Protein AF-A0A0Q9KMS2-F1 (afdb_monomer)

Secondary structure (DSSP, 8-state):
---HHHHHHHHHHHGGGPPPHHHHHHHHHHHHHHHHHTTSS-HHHHHHHHHHHHHH--TTSPPPB----TTS-EEEEEEETTEEEEEE--SSS--EEEEE-TT--EEEEETTS---HHHHHHHHHHHHHHHHHH-TTGGGGS--

Nearest PDB structures (foldseek):
  4fma-assembly15_K  TM=5.541E-01  e=1.522E+00  Escherichia coli
  4fma-assembly8_H  TM=5.534E-01  e=2.411E+00  Escherichia coli
  4fmd-assembly3_E  TM=3.861E-01  e=1.017E+00  Escherichia coli
  8gzu-assembly1_A2  TM=4.306E-01  e=5.715E+00  Tetrahymena thermophila SB210
  4r7r-assembly1_A  TM=2.843E-01  e=4.047E+00  Clostridium perfringens ATCC 13124

Structure (mmCIF, N/CA/C/O backbone):
data_AF-A0A0Q9KMS2-F1
#
_entry.id   AF-A0A0Q9KMS2-F1
#
loop_
_atom_site.group_PDB
_atom_site.id
_atom_site.type_symbol
_atom_site.label_atom_id
_atom_site.label_alt_id
_atom_site.label_comp_id
_atom_site.label_asym_id
_atom_site.label_entity_id
_atom_site.label_seq_id
_atom_site.pdbx_PDB_ins_code
_atom_site.Cartn_x
_atom_site.Cartn_y
_atom_site.Cartn_z
_atom_site.occupancy
_atom_site.B_iso_or_equiv
_atom_site.auth_seq_id
_atom_site.auth_comp_id
_atom_site.auth_asym_id
_atom_site.auth_atom_id
_atom_site.pdbx_PDB_model_num
ATOM 1 N N . MET A 1 1 ? 19.284 7.517 11.522 1.00 36.22 1 MET A N 1
ATOM 2 C CA . MET A 1 1 ? 19.482 7.325 10.068 1.00 36.22 1 MET A CA 1
ATOM 3 C C . MET A 1 1 ? 19.635 5.840 9.807 1.00 36.22 1 MET A C 1
ATOM 5 O O . MET A 1 1 ? 20.663 5.279 10.168 1.00 36.22 1 MET A O 1
ATOM 9 N N . VAL A 1 2 ? 18.603 5.198 9.263 1.00 35.97 2 VAL A N 1
ATOM 10 C CA . VAL A 1 2 ? 18.683 3.799 8.817 1.00 35.97 2 VAL A CA 1
ATOM 11 C C . VAL A 1 2 ? 19.509 3.772 7.529 1.00 35.97 2 VAL A C 1
ATOM 13 O O . VAL A 1 2 ? 19.315 4.617 6.657 1.00 35.97 2 VAL A O 1
ATOM 16 N N . SER A 1 3 ? 20.498 2.880 7.438 1.00 31.98 3 SER A N 1
ATOM 17 C CA . SER A 1 3 ? 21.376 2.809 6.265 1.00 31.98 3 SER A CA 1
ATOM 18 C C . SER A 1 3 ? 20.665 2.122 5.098 1.00 31.98 3 SER A C 1
ATOM 20 O O . SER A 1 3 ? 19.856 1.220 5.304 1.00 31.98 3 SER A O 1
ATOM 22 N N . ALA A 1 4 ? 21.027 2.474 3.862 1.00 31.67 4 ALA A N 1
ATOM 23 C CA . ALA A 1 4 ? 20.494 1.827 2.659 1.00 31.67 4 ALA A CA 1
ATOM 24 C C . ALA A 1 4 ? 20.677 0.291 2.661 1.00 31.67 4 ALA A C 1
ATOM 26 O O . ALA A 1 4 ? 19.883 -0.431 2.062 1.00 31.67 4 ALA A O 1
ATOM 27 N N . ALA A 1 5 ? 21.686 -0.225 3.373 1.00 29.56 5 ALA A N 1
ATOM 28 C CA . ALA A 1 5 ? 21.912 -1.659 3.550 1.00 29.56 5 ALA A CA 1
ATOM 29 C C . ALA A 1 5 ? 20.907 -2.308 4.520 1.00 29.56 5 ALA A C 1
ATOM 31 O O . ALA A 1 5 ? 20.487 -3.440 4.289 1.00 29.56 5 ALA A O 1
ATOM 32 N N . ALA A 1 6 ? 20.481 -1.590 5.564 1.00 34.78 6 ALA A N 1
ATOM 33 C CA . ALA A 1 6 ? 19.408 -2.030 6.454 1.00 34.78 6 ALA A CA 1
ATOM 34 C C . ALA A 1 6 ? 18.053 -1.998 5.732 1.00 34.78 6 ALA A C 1
ATOM 36 O O . ALA A 1 6 ? 17.303 -2.966 5.807 1.00 34.78 6 ALA A O 1
ATOM 37 N N . THR A 1 7 ? 17.803 -0.969 4.917 1.00 36.84 7 THR A N 1
ATOM 38 C CA . THR A 1 7 ? 16.625 -0.897 4.040 1.00 36.84 7 THR A CA 1
ATOM 39 C C . THR A 1 7 ? 16.595 -2.051 3.033 1.00 36.84 7 THR A C 1
ATOM 41 O O . THR A 1 7 ? 15.545 -2.650 2.835 1.00 36.84 7 THR A O 1
ATOM 44 N N . LEU A 1 8 ? 17.731 -2.424 2.431 1.00 33.47 8 LEU A N 1
ATOM 45 C CA . LEU A 1 8 ? 17.837 -3.568 1.509 1.00 33.47 8 LEU A CA 1
ATOM 46 C C . LEU A 1 8 ? 17.675 -4.929 2.201 1.00 33.47 8 LEU A C 1
ATOM 48 O O . LEU A 1 8 ? 17.091 -5.839 1.616 1.00 33.47 8 LEU A O 1
ATOM 52 N N . ALA A 1 9 ? 18.183 -5.088 3.425 1.00 34.72 9 ALA A N 1
ATOM 53 C CA . ALA A 1 9 ? 18.009 -6.307 4.216 1.00 34.72 9 ALA A CA 1
ATOM 54 C C . ALA A 1 9 ? 16.555 -6.476 4.687 1.00 34.72 9 ALA A C 1
ATOM 56 O O . ALA A 1 9 ? 16.009 -7.575 4.598 1.00 34.72 9 ALA A O 1
ATOM 57 N N . GLN A 1 10 ? 15.911 -5.381 5.096 1.00 45.62 10 GLN A N 1
ATOM 58 C CA . GLN A 1 10 ? 14.490 -5.341 5.432 1.00 45.62 10 GLN A CA 1
ATOM 59 C C . GLN A 1 10 ? 13.641 -5.645 4.191 1.00 45.62 10 GLN A C 1
ATOM 61 O O . GLN A 1 10 ? 12.843 -6.571 4.233 1.00 45.62 10 GLN A O 1
ATOM 66 N N . HIS A 1 11 ? 13.919 -5.022 3.037 1.00 38.84 11 HIS A N 1
ATOM 67 C CA . HIS A 1 11 ? 13.281 -5.370 1.756 1.00 38.84 11 HIS A CA 1
ATOM 68 C C . HIS A 1 11 ? 13.485 -6.839 1.352 1.00 38.84 11 HIS A C 1
ATOM 70 O O . HIS A 1 11 ? 12.558 -7.470 0.857 1.00 38.84 11 HIS A O 1
ATOM 76 N N . ARG A 1 12 ? 14.666 -7.429 1.578 1.00 36.78 12 ARG A N 1
ATOM 77 C CA . ARG A 1 12 ? 14.916 -8.854 1.283 1.00 36.78 12 ARG A CA 1
ATOM 78 C C . ARG A 1 12 ? 14.141 -9.809 2.189 1.00 36.78 12 ARG A C 1
ATOM 80 O O . ARG A 1 12 ? 13.736 -10.868 1.717 1.00 36.78 12 ARG A O 1
ATOM 87 N N . ASN A 1 13 ? 13.954 -9.456 3.458 1.00 41.34 13 ASN A N 1
ATOM 88 C CA . ASN A 1 13 ? 13.095 -10.215 4.366 1.00 41.34 13 ASN A CA 1
ATOM 89 C C . ASN A 1 13 ? 11.613 -10.030 4.006 1.00 41.34 13 ASN A C 1
ATOM 91 O O . ASN A 1 13 ? 10.879 -11.010 4.008 1.00 41.34 13 ASN A O 1
ATOM 95 N N . LEU A 1 14 ? 11.211 -8.831 3.573 1.00 47.78 14 LEU A N 1
ATOM 96 C CA . LEU A 1 14 ? 9.861 -8.535 3.077 1.00 47.78 14 LEU A CA 1
ATOM 97 C C . LEU A 1 14 ? 9.503 -9.362 1.827 1.00 47.78 14 LEU A C 1
ATOM 99 O O . LEU A 1 14 ? 8.395 -9.877 1.739 1.00 47.78 14 LEU A O 1
ATOM 103 N N . VAL A 1 15 ? 10.457 -9.600 0.914 1.00 43.81 15 VAL A N 1
ATOM 104 C CA . VAL A 1 15 ? 10.268 -10.473 -0.270 1.00 43.81 15 VAL A CA 1
ATOM 105 C C . VAL A 1 15 ? 9.904 -11.920 0.097 1.00 43.81 15 VAL A C 1
ATOM 107 O O . VAL A 1 15 ? 9.269 -12.611 -0.697 1.00 43.81 15 VAL A O 1
ATOM 110 N N . ARG A 1 16 ? 10.266 -12.400 1.296 1.00 42.06 16 ARG A N 1
ATOM 111 C CA . ARG A 1 16 ? 9.927 -13.759 1.753 1.00 42.06 16 ARG A CA 1
ATOM 112 C C . ARG A 1 16 ? 8.493 -13.910 2.264 1.00 42.06 16 ARG A C 1
ATOM 114 O O . ARG A 1 16 ? 8.027 -15.041 2.329 1.00 42.06 16 ARG A O 1
ATOM 121 N N . GLU A 1 17 ? 7.805 -12.819 2.590 1.00 50.28 17 GLU A N 1
ATOM 122 C CA . GLU A 1 17 ? 6.414 -12.821 3.078 1.00 50.28 17 GLU A CA 1
ATOM 123 C C . GLU A 1 17 ? 5.411 -12.391 1.999 1.00 50.28 17 GLU A C 1
ATOM 125 O O . GLU A 1 17 ? 4.281 -12.002 2.297 1.00 50.28 17 GLU A O 1
ATOM 130 N N . SER A 1 18 ? 5.821 -12.431 0.729 1.00 51.19 18 SER A N 1
ATOM 131 C CA . SER A 1 18 ? 4.956 -12.033 -0.372 1.00 51.19 18 SER A CA 1
ATOM 132 C C . SER A 1 18 ? 3.710 -12.919 -0.440 1.00 51.19 18 SER A C 1
ATOM 134 O O . SER A 1 18 ? 3.798 -14.142 -0.522 1.00 51.19 18 SER A O 1
ATOM 136 N N . ARG A 1 19 ? 2.547 -12.272 -0.383 1.00 59.94 19 ARG A N 1
ATOM 137 C CA . ARG A 1 19 ? 1.218 -12.872 -0.499 1.00 59.94 19 ARG A CA 1
ATOM 138 C C . ARG A 1 19 ? 0.702 -12.646 -1.916 1.00 59.94 19 ARG A C 1
ATOM 140 O O . ARG A 1 19 ? 1.012 -11.623 -2.532 1.00 59.94 19 ARG A O 1
ATOM 147 N N . THR A 1 20 ? -0.126 -13.553 -2.425 1.00 67.69 20 THR A N 1
ATOM 148 C CA . THR A 1 20 ? -0.926 -13.260 -3.624 1.00 67.69 20 THR A CA 1
ATOM 149 C C . THR A 1 20 ? -1.820 -12.032 -3.384 1.00 67.69 20 THR A C 1
ATOM 151 O O . THR A 1 20 ? -2.038 -11.621 -2.241 1.00 67.69 20 THR A O 1
ATOM 154 N N . HIS A 1 21 ? -2.364 -11.438 -4.455 1.00 67.94 21 HIS A N 1
ATOM 155 C CA . HIS A 1 21 ? -3.272 -10.288 -4.340 1.00 67.94 21 HIS A CA 1
ATOM 156 C C . HIS A 1 21 ? -4.408 -10.563 -3.340 1.00 67.94 21 HIS A C 1
ATOM 158 O O . HIS A 1 21 ? -4.651 -9.765 -2.433 1.00 67.94 21 HIS A O 1
ATOM 164 N N . ASP A 1 22 ? -5.066 -11.711 -3.480 1.00 71.62 22 ASP A N 1
ATOM 165 C CA . ASP A 1 22 ? -6.211 -12.075 -2.649 1.00 71.62 22 ASP A CA 1
ATOM 166 C C . ASP A 1 22 ? -5.792 -12.295 -1.189 1.00 71.62 22 ASP A C 1
ATOM 168 O O . ASP A 1 22 ? -6.384 -11.718 -0.280 1.00 71.62 22 ASP A O 1
ATOM 172 N N . GLU A 1 23 ? -4.711 -13.038 -0.943 1.00 73.56 23 GLU A N 1
ATOM 173 C CA . GLU A 1 23 ? -4.206 -13.303 0.414 1.00 73.56 23 GLU A CA 1
ATOM 174 C C . GLU A 1 23 ? -3.771 -12.040 1.154 1.00 73.56 23 GLU A C 1
ATOM 176 O O . GLU A 1 23 ? -3.873 -11.946 2.380 1.00 73.56 23 GLU A O 1
ATOM 181 N N . ALA A 1 24 ? -3.250 -11.070 0.418 1.00 70.88 24 ALA A N 1
ATOM 182 C CA . ALA A 1 24 ? -2.847 -9.797 0.965 1.00 70.88 24 ALA A CA 1
ATOM 183 C C . ALA A 1 24 ? -4.065 -8.926 1.296 1.00 70.88 24 ALA A C 1
ATOM 185 O O . ALA A 1 24 ? -4.116 -8.333 2.374 1.00 70.88 24 ALA A O 1
ATOM 186 N N . PHE A 1 25 ? -5.071 -8.891 0.417 1.00 74.88 25 PHE A N 1
ATOM 187 C CA . PHE A 1 25 ? -6.327 -8.203 0.708 1.00 74.88 25 PHE A CA 1
ATOM 188 C C . PHE A 1 25 ? -6.997 -8.779 1.960 1.00 74.88 25 PHE A C 1
ATOM 190 O O . PHE A 1 25 ? -7.348 -8.029 2.872 1.00 74.88 25 PHE A O 1
ATOM 197 N N . GLU A 1 26 ? -7.109 -10.107 2.041 1.00 77.88 26 GLU A N 1
ATOM 198 C CA . GLU A 1 26 ? -7.663 -10.801 3.207 1.00 77.88 26 GLU A CA 1
ATOM 199 C C . GLU A 1 26 ? -6.857 -10.510 4.481 1.00 77.88 26 GLU A C 1
ATOM 201 O O . GLU A 1 26 ? -7.426 -10.259 5.545 1.00 77.88 26 GLU A O 1
ATOM 206 N N . PHE A 1 27 ? -5.526 -10.447 4.383 1.00 76.69 27 PHE A N 1
ATOM 207 C CA . PHE A 1 27 ? -4.686 -10.050 5.511 1.00 76.69 27 PHE A CA 1
ATOM 208 C C . PHE A 1 27 ? -4.939 -8.612 5.966 1.00 76.69 27 PHE A C 1
ATOM 210 O O . PHE A 1 27 ? -5.091 -8.369 7.162 1.00 76.69 27 PHE A O 1
ATOM 217 N N . ALA A 1 28 ? -5.015 -7.659 5.034 1.00 75.94 28 ALA A N 1
ATOM 218 C CA . ALA A 1 28 ? -5.305 -6.263 5.347 1.00 75.94 28 ALA A CA 1
ATOM 219 C C . ALA A 1 28 ? -6.668 -6.116 6.043 1.00 75.94 28 ALA A C 1
ATOM 221 O O . ALA A 1 28 ? -6.793 -5.373 7.017 1.00 75.94 28 ALA A O 1
ATOM 222 N N . VAL A 1 29 ? -7.680 -6.866 5.592 1.00 80.44 29 VAL A N 1
ATOM 223 C CA . VAL A 1 29 ? -9.001 -6.933 6.239 1.00 80.44 29 VAL A CA 1
ATOM 224 C C . VAL A 1 29 ? -8.897 -7.487 7.662 1.00 80.44 29 VAL A C 1
ATOM 226 O O . VAL A 1 29 ? -9.471 -6.906 8.590 1.00 80.44 29 VAL A O 1
ATOM 229 N N . ALA A 1 30 ? -8.154 -8.580 7.858 1.00 80.88 30 ALA A N 1
ATOM 230 C CA . ALA A 1 30 ? -7.950 -9.179 9.174 1.00 80.88 30 ALA A CA 1
ATOM 231 C C . ALA A 1 30 ? -7.236 -8.214 10.135 1.00 80.88 30 ALA A C 1
ATOM 233 O O . ALA A 1 30 ? -7.703 -8.011 11.258 1.00 80.88 30 ALA A O 1
ATOM 234 N N . LYS A 1 31 ? -6.166 -7.550 9.676 1.00 78.50 31 LYS A N 1
ATOM 235 C CA . LYS A 1 31 ? -5.407 -6.586 10.484 1.00 78.50 31 LYS A CA 1
ATOM 236 C C . LYS A 1 31 ? -6.249 -5.372 10.866 1.00 78.50 31 LYS A C 1
ATOM 238 O O . LYS A 1 31 ? -6.247 -4.946 12.015 1.00 78.50 31 LYS A O 1
ATOM 243 N N . LEU A 1 32 ? -7.047 -4.856 9.935 1.00 79.19 32 LEU A N 1
ATOM 244 C CA . LEU A 1 32 ? -7.980 -3.769 10.226 1.00 79.19 32 LEU A CA 1
ATOM 245 C C . LEU A 1 32 ? -9.039 -4.147 11.251 1.00 79.19 32 LEU A C 1
ATOM 247 O O . LEU A 1 32 ? -9.396 -3.332 12.100 1.00 79.19 32 LEU A O 1
ATOM 251 N N . SER A 1 33 ? -9.534 -5.379 11.181 1.00 83.88 33 SER A N 1
ATOM 252 C CA . SER A 1 33 ? -10.497 -5.895 12.154 1.00 83.88 33 SER A CA 1
ATOM 253 C C . SER A 1 33 ? -9.885 -5.975 13.555 1.00 83.88 33 SER A C 1
ATOM 255 O O . SER A 1 33 ? -10.553 -5.642 14.533 1.00 83.88 33 SER A O 1
ATOM 257 N N . GLU A 1 34 ? -8.609 -6.358 13.657 1.00 83.62 34 GLU A N 1
ATOM 258 C CA . GLU A 1 34 ? -7.849 -6.336 14.911 1.00 83.62 34 GLU A CA 1
ATOM 259 C C . GLU A 1 34 ? -7.708 -4.908 15.460 1.00 83.62 34 GLU A C 1
ATOM 261 O O . GLU A 1 34 ? -8.098 -4.664 16.601 1.00 83.62 34 GLU A O 1
ATOM 266 N N . LEU A 1 35 ? -7.255 -3.955 14.636 1.00 79.31 35 LEU A N 1
ATOM 267 C CA . LEU A 1 35 ? -7.090 -2.551 15.037 1.00 79.31 35 LEU A CA 1
ATOM 268 C C . LEU A 1 35 ? -8.406 -1.916 15.506 1.00 79.31 35 LEU A C 1
ATOM 270 O O . LEU A 1 35 ? -8.418 -1.152 16.470 1.00 79.31 35 LEU A O 1
ATOM 274 N N . LEU A 1 36 ? -9.524 -2.240 14.849 1.00 82.38 36 LEU A N 1
ATOM 275 C CA . LEU A 1 36 ? -10.852 -1.769 15.250 1.00 82.38 36 LEU A CA 1
ATOM 276 C C . LEU A 1 36 ? -11.296 -2.360 16.589 1.00 82.38 36 LEU A C 1
ATOM 278 O O . LEU A 1 36 ? -11.866 -1.647 17.410 1.00 82.38 36 LEU A O 1
ATOM 282 N N . ARG A 1 37 ? -11.040 -3.653 16.813 1.00 86.44 37 ARG A N 1
ATOM 283 C CA . ARG A 1 37 ? -11.365 -4.340 18.071 1.00 86.44 37 ARG A CA 1
ATOM 284 C C . ARG A 1 37 ? -10.554 -3.794 19.247 1.00 86.44 37 ARG A C 1
ATOM 286 O O . ARG A 1 37 ? -11.057 -3.769 20.362 1.00 86.44 37 ARG A O 1
ATOM 293 N N . GLU A 1 38 ? -9.316 -3.382 18.994 1.00 86.38 38 GLU A N 1
ATOM 294 C CA . GLU A 1 38 ? -8.416 -2.787 19.989 1.00 86.38 38 GLU A CA 1
ATOM 295 C C . GLU A 1 38 ? -8.616 -1.276 20.159 1.00 86.38 38 GLU A C 1
ATOM 297 O O . GLU A 1 38 ? -7.892 -0.653 20.927 1.00 86.38 38 GLU A O 1
ATOM 302 N N . GLU A 1 39 ? -9.573 -0.678 19.438 1.00 83.12 39 GLU A N 1
ATOM 303 C CA . GLU A 1 39 ? -9.832 0.770 19.426 1.00 83.12 39 GLU A CA 1
ATOM 304 C C . GLU A 1 39 ? -8.610 1.617 19.007 1.00 83.12 39 GLU A C 1
ATOM 306 O O . GLU A 1 39 ? -8.565 2.825 19.229 1.00 83.12 39 GLU A O 1
ATOM 311 N N . ARG A 1 40 ? -7.641 0.996 18.318 1.00 77.88 40 ARG A N 1
ATOM 312 C CA . ARG A 1 40 ? -6.410 1.613 17.784 1.00 77.88 40 ARG A CA 1
ATOM 313 C C . ARG A 1 40 ? -6.611 2.269 16.420 1.00 77.88 40 ARG A C 1
ATOM 315 O O . ARG A 1 40 ? -5.678 2.743 15.792 1.00 77.88 40 ARG A O 1
ATOM 322 N N . THR A 1 41 ? -7.827 2.255 15.890 1.00 76.25 41 THR A N 1
ATOM 323 C CA . THR A 1 41 ? -8.173 3.030 14.701 1.00 76.25 41 THR A CA 1
ATOM 324 C C . THR A 1 41 ? -9.649 3.383 14.714 1.00 76.25 41 THR A C 1
ATOM 326 O O . THR A 1 41 ? -10.467 2.704 15.336 1.00 76.25 41 THR A O 1
ATOM 329 N N . ASN A 1 42 ? -10.023 4.443 13.997 1.00 76.75 42 ASN A N 1
ATOM 330 C CA . ASN A 1 42 ? -11.425 4.819 13.890 1.00 76.75 42 ASN A CA 1
ATOM 331 C C . ASN A 1 42 ? -12.119 4.083 12.716 1.00 76.75 42 ASN A C 1
ATOM 333 O O . ASN A 1 42 ? -11.532 3.940 11.637 1.00 76.75 42 ASN A O 1
ATOM 337 N N . PRO A 1 43 ? -13.406 3.696 12.852 1.00 80.75 43 PRO A N 1
ATOM 338 C CA . PRO A 1 43 ? -14.144 2.985 11.801 1.00 80.75 43 PRO A CA 1
ATOM 339 C C . PRO A 1 43 ? -14.185 3.697 10.443 1.00 80.75 43 PRO A C 1
ATOM 341 O O . PRO A 1 43 ? -14.223 3.047 9.398 1.00 80.75 43 PRO A O 1
ATOM 344 N N . ARG A 1 44 ? -14.169 5.038 10.422 1.00 78.56 44 ARG A N 1
ATOM 345 C CA . ARG A 1 44 ? -14.199 5.803 9.165 1.00 78.56 44 ARG A CA 1
ATOM 346 C C . ARG A 1 44 ? -12.880 5.684 8.403 1.00 78.56 44 ARG A C 1
ATOM 348 O O . ARG A 1 44 ? -12.917 5.569 7.179 1.00 78.56 44 ARG A O 1
ATOM 355 N N . ALA A 1 45 ? -11.746 5.704 9.099 1.00 76.25 45 ALA A N 1
ATOM 356 C CA . ALA A 1 45 ? -10.427 5.504 8.509 1.00 76.25 45 ALA A CA 1
ATOM 357 C C . ALA A 1 45 ? -10.307 4.090 7.930 1.00 76.25 45 ALA A C 1
ATOM 359 O O . ALA A 1 45 ? -9.973 3.955 6.755 1.00 76.25 45 ALA A O 1
ATOM 360 N N . ALA A 1 46 ? -10.711 3.065 8.688 1.00 78.19 46 ALA A N 1
ATOM 361 C CA . ALA A 1 46 ? -10.693 1.677 8.224 1.00 78.19 46 ALA A CA 1
ATOM 362 C C . ALA A 1 46 ? -11.544 1.456 6.955 1.00 78.19 46 ALA A C 1
ATOM 364 O O . ALA A 1 46 ? -11.077 0.863 5.982 1.00 78.19 46 ALA A O 1
ATOM 365 N N . VAL A 1 47 ? -12.772 1.994 6.906 1.00 78.25 47 VAL A N 1
ATOM 366 C CA . VAL A 1 47 ? -13.638 1.889 5.712 1.00 78.25 47 VAL A CA 1
ATOM 367 C C . VAL A 1 47 ? -13.027 2.594 4.500 1.00 78.25 47 VAL A C 1
ATOM 369 O O . VAL A 1 47 ? -13.064 2.063 3.387 1.00 78.25 47 VAL A O 1
ATOM 372 N N . ARG A 1 48 ? -12.468 3.796 4.687 1.00 76.19 48 ARG A N 1
ATOM 373 C CA . ARG A 1 48 ? -11.815 4.526 3.590 1.00 76.19 48 ARG A CA 1
ATOM 374 C C . ARG A 1 48 ? -10.586 3.781 3.087 1.00 76.19 48 ARG A C 1
ATOM 376 O O . ARG A 1 48 ? -10.406 3.692 1.878 1.00 76.19 48 ARG A O 1
ATOM 383 N N . PHE A 1 49 ? -9.795 3.218 3.992 1.00 77.69 49 PHE A N 1
ATOM 384 C CA . PHE A 1 49 ? -8.636 2.407 3.652 1.00 77.69 49 PHE A CA 1
ATOM 385 C C . PHE A 1 49 ? -9.009 1.213 2.785 1.00 77.69 49 PHE A C 1
ATOM 387 O O . PHE A 1 49 ? -8.471 1.073 1.691 1.00 77.69 49 PHE A O 1
ATOM 394 N N . LEU A 1 50 ? -9.990 0.410 3.203 1.00 78.81 50 LEU A N 1
ATOM 395 C CA . LEU A 1 50 ? -10.430 -0.743 2.414 1.00 78.81 50 LEU A CA 1
ATOM 396 C C . LEU A 1 50 ? -10.924 -0.339 1.026 1.00 78.81 50 LEU A C 1
ATOM 398 O O . LEU A 1 50 ? -10.690 -1.051 0.051 1.00 78.81 50 LEU A O 1
ATOM 402 N N . ARG A 1 51 ? -11.595 0.813 0.915 1.00 78.69 51 ARG A N 1
ATOM 403 C CA . ARG A 1 51 ? -12.047 1.334 -0.378 1.00 78.69 51 ARG A CA 1
ATOM 404 C C . ARG A 1 51 ? -10.873 1.681 -1.289 1.00 78.69 51 ARG A C 1
ATOM 406 O O . ARG A 1 51 ? -10.913 1.326 -2.462 1.00 78.69 51 ARG A O 1
ATOM 413 N N . VAL A 1 52 ? -9.858 2.350 -0.754 1.00 77.62 52 VAL A N 1
ATOM 414 C CA . VAL A 1 52 ? -8.657 2.735 -1.504 1.00 77.62 52 VAL A CA 1
ATOM 415 C C . VAL A 1 52 ? -7.890 1.492 -1.921 1.00 77.62 52 VAL A C 1
ATOM 417 O O . VAL A 1 52 ? -7.623 1.342 -3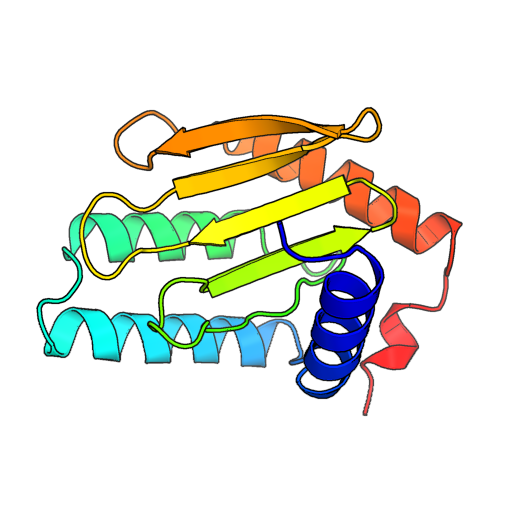.108 1.00 77.62 52 VAL A O 1
ATOM 420 N N . LEU A 1 53 ? -7.648 0.566 -0.987 1.00 78.06 53 LEU A N 1
ATOM 421 C CA . LEU A 1 53 ? -6.982 -0.703 -1.262 1.00 78.06 53 LEU A CA 1
ATOM 422 C C . LEU A 1 53 ? -7.683 -1.449 -2.404 1.00 78.06 53 LEU A C 1
ATOM 424 O O . LEU A 1 53 ? -7.038 -1.768 -3.393 1.00 78.06 53 LEU A O 1
ATOM 428 N N . ARG A 1 54 ? -9.014 -1.607 -2.352 1.00 79.12 54 ARG A N 1
ATOM 429 C CA . ARG A 1 54 ? -9.791 -2.230 -3.442 1.00 79.12 54 ARG A CA 1
ATOM 430 C C . ARG A 1 54 ? -9.701 -1.494 -4.778 1.00 79.12 54 ARG A C 1
ATOM 432 O O . ARG A 1 54 ? -9.803 -2.125 -5.820 1.00 79.12 54 ARG A O 1
ATOM 439 N N . GLN A 1 55 ? -9.6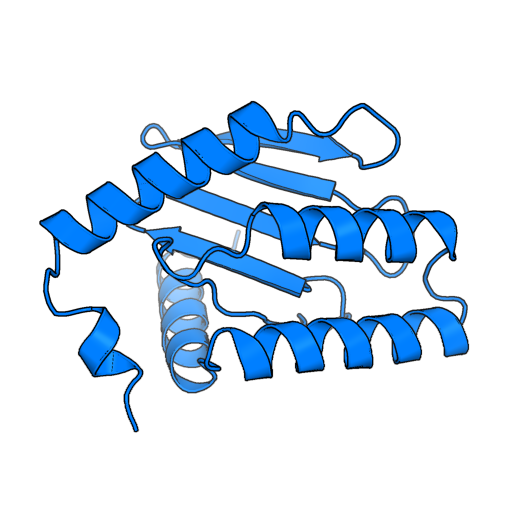01 -0.166 -4.768 1.00 78.25 55 GLN A N 1
ATOM 440 C CA . GLN A 1 55 ? -9.574 0.633 -5.998 1.00 78.25 55 GLN A CA 1
ATOM 441 C C . GLN A 1 55 ? -8.216 0.587 -6.701 1.00 78.25 55 GLN A C 1
ATOM 443 O O . GLN A 1 55 ? -8.167 0.635 -7.931 1.00 78.25 55 GLN A O 1
ATOM 448 N N . ILE A 1 56 ? -7.132 0.510 -5.930 1.00 75.00 56 ILE A N 1
ATOM 449 C CA . ILE A 1 56 ? -5.764 0.471 -6.460 1.00 75.00 56 ILE A CA 1
ATOM 450 C C . ILE A 1 56 ? -5.280 -0.963 -6.693 1.00 75.00 56 ILE A C 1
ATOM 452 O O . ILE A 1 56 ? -4.377 -1.190 -7.494 1.00 75.00 56 ILE A O 1
ATOM 456 N N . GLN A 1 57 ? -5.912 -1.943 -6.051 1.00 74.19 57 GLN A N 1
ATOM 457 C CA . GLN A 1 57 ? -5.650 -3.358 -6.247 1.00 74.19 57 GLN A CA 1
ATOM 458 C C . GLN A 1 57 ? -6.354 -3.870 -7.506 1.00 74.19 57 GLN A C 1
ATOM 460 O O . GLN A 1 57 ? -7.514 -4.281 -7.475 1.00 74.19 57 GLN A O 1
ATOM 465 N 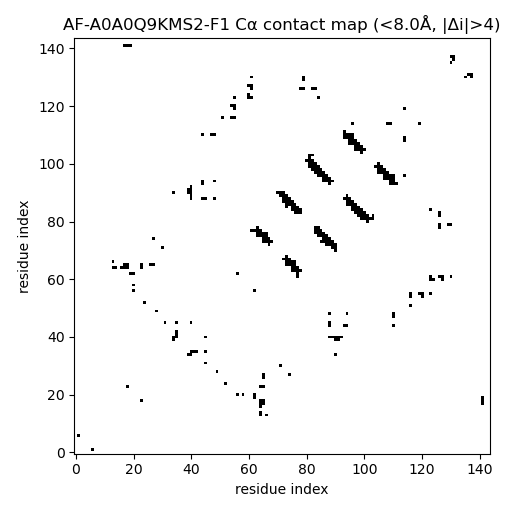N . LYS A 1 58 ? -5.628 -3.854 -8.623 1.00 74.38 58 LYS A N 1
ATOM 466 C CA . LYS A 1 58 ? -6.063 -4.452 -9.887 1.00 74.38 58 LYS A CA 1
ATOM 467 C C . LYS A 1 58 ? -5.074 -5.545 -10.313 1.00 74.38 58 LYS A C 1
ATOM 469 O O . LYS A 1 58 ? -3.878 -5.327 -10.131 1.00 74.38 58 LYS A O 1
ATOM 474 N N . PRO A 1 59 ? -5.520 -6.678 -10.892 1.00 69.62 59 PRO A N 1
ATOM 475 C CA . PRO A 1 59 ? -4.638 -7.790 -11.287 1.00 69.62 59 PRO A CA 1
ATOM 476 C C . PRO A 1 59 ? -3.499 -7.408 -12.253 1.00 69.62 59 PRO A C 1
ATOM 478 O O . PRO A 1 59 ? -2.468 -8.087 -12.352 1.00 69.62 59 PRO A O 1
ATOM 481 N N . GLU A 1 60 ? -3.694 -6.338 -13.020 1.00 71.06 60 GLU A N 1
ATOM 482 C CA . GLU A 1 60 ? -2.707 -5.778 -13.936 1.00 71.06 60 GLU A CA 1
ATOM 483 C C . GLU A 1 60 ? -1.540 -5.081 -13.222 1.00 71.06 60 GLU A C 1
ATOM 485 O O . GLU A 1 60 ? -0.427 -5.099 -13.758 1.00 71.06 60 GLU A O 1
ATOM 490 N N . HIS A 1 61 ? -1.760 -4.537 -12.023 1.00 75.12 61 HIS A N 1
ATOM 491 C CA . HIS A 1 61 ? -0.743 -3.820 -11.268 1.00 75.12 61 HIS A CA 1
ATOM 492 C C . HIS A 1 61 ? 0.253 -4.782 -10.613 1.00 75.12 61 HIS A C 1
ATOM 494 O O . HIS A 1 61 ? -0.061 -5.915 -10.240 1.00 75.12 61 HIS A O 1
ATOM 500 N N . VAL A 1 62 ? 1.486 -4.313 -10.466 1.00 70.44 62 VAL A N 1
ATOM 501 C CA . VAL A 1 62 ? 2.504 -4.998 -9.681 1.00 70.44 62 VAL A CA 1
ATOM 502 C C . VAL A 1 62 ? 2.095 -4.927 -8.227 1.00 70.44 62 VAL A C 1
ATOM 504 O O . VAL A 1 62 ? 1.701 -3.875 -7.724 1.00 70.44 62 VAL A O 1
ATOM 507 N N . PHE A 1 63 ? 2.121 -6.078 -7.570 1.00 65.44 63 PHE A N 1
ATOM 508 C CA . PHE A 1 63 ? 1.566 -6.202 -6.238 1.00 65.44 63 PHE A CA 1
ATOM 509 C C . PHE A 1 63 ? 2.567 -5.748 -5.171 1.00 65.44 63 PHE A C 1
ATOM 511 O O . PHE A 1 63 ? 3.757 -6.052 -5.299 1.00 65.44 63 PHE A O 1
ATOM 518 N N . PRO A 1 64 ? 2.123 -5.036 -4.121 1.00 59.44 64 PRO A N 1
ATOM 519 C CA . PRO A 1 64 ? 2.977 -4.705 -3.001 1.00 59.44 64 PRO A CA 1
ATOM 520 C C . PRO A 1 64 ? 3.149 -5.889 -2.067 1.00 59.44 64 PRO A C 1
ATOM 522 O O . PRO A 1 64 ? 2.327 -6.801 -1.994 1.00 59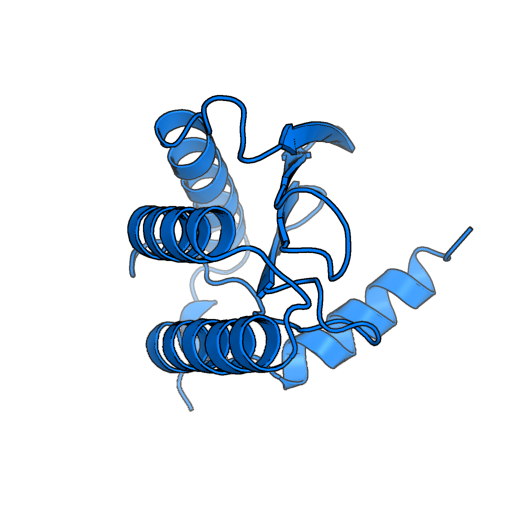.44 64 PRO A O 1
ATOM 525 N N . HIS A 1 65 ? 4.152 -5.761 -1.216 1.00 60.47 65 HIS A N 1
ATOM 526 C CA . HIS A 1 65 ? 4.178 -6.498 0.032 1.00 60.47 65 HIS A CA 1
ATOM 527 C C . HIS A 1 65 ? 3.199 -5.811 0.988 1.00 60.47 65 HIS A C 1
ATOM 529 O O . HIS A 1 65 ? 3.306 -4.614 1.257 1.00 60.47 65 HIS A O 1
ATOM 535 N N . ILE A 1 66 ? 2.216 -6.558 1.480 1.00 59.00 66 ILE A N 1
ATOM 536 C CA . ILE A 1 66 ? 1.396 -6.125 2.608 1.00 59.00 66 ILE A CA 1
ATOM 537 C C . ILE A 1 66 ? 2.137 -6.558 3.869 1.00 59.00 66 ILE A C 1
ATOM 539 O O . ILE A 1 66 ? 2.156 -7.737 4.212 1.00 59.00 66 ILE A O 1
ATOM 543 N N . THR A 1 67 ? 2.805 -5.599 4.503 1.00 59.72 67 THR A N 1
ATOM 544 C CA . THR A 1 67 ? 3.523 -5.785 5.767 1.00 59.72 67 THR A CA 1
ATOM 545 C C . THR A 1 67 ? 2.823 -4.968 6.826 1.00 59.72 67 THR A C 1
ATOM 547 O O . THR A 1 67 ? 2.512 -3.819 6.557 1.00 59.72 67 THR A O 1
ATOM 550 N N . ALA A 1 68 ? 2.611 -5.551 8.000 1.00 55.44 68 ALA A N 1
ATOM 551 C CA . ALA A 1 68 ? 2.470 -4.799 9.239 1.00 55.44 68 ALA A CA 1
ATOM 552 C C . ALA A 1 68 ? 3.891 -4.539 9.761 1.00 55.44 68 ALA A C 1
ATOM 554 O O . ALA A 1 68 ? 4.721 -5.447 9.704 1.00 55.44 68 ALA A O 1
ATOM 555 N N . ASP A 1 69 ? 4.213 -3.320 10.184 1.00 58.41 69 ASP A N 1
ATOM 556 C CA . ASP A 1 69 ? 5.458 -3.061 10.922 1.00 58.41 69 ASP A CA 1
ATOM 557 C C . ASP A 1 69 ? 5.339 -3.551 12.379 1.00 58.41 69 ASP A C 1
ATOM 559 O O . ASP A 1 69 ? 4.353 -4.195 12.753 1.00 58.41 69 ASP A O 1
ATOM 563 N N . GLU A 1 70 ? 6.371 -3.304 13.193 1.00 48.41 70 GLU A N 1
ATOM 564 C CA . GLU A 1 70 ? 6.434 -3.741 14.596 1.00 48.41 70 GLU A CA 1
ATOM 565 C C . GLU A 1 70 ? 5.289 -3.146 15.438 1.00 48.41 70 GLU A C 1
ATOM 567 O O . GLU A 1 70 ? 4.838 -3.762 16.408 1.00 48.41 70 GLU A O 1
ATOM 572 N N . GLU A 1 71 ? 4.757 -1.996 15.023 1.00 55.06 71 GLU A N 1
ATOM 573 C CA . GLU A 1 71 ? 3.614 -1.319 15.623 1.00 55.06 71 GLU A CA 1
ATOM 574 C C . GLU A 1 71 ? 2.254 -1.736 15.016 1.00 55.06 71 GLU A C 1
ATOM 576 O O . GLU A 1 71 ? 1.211 -1.580 15.662 1.00 55.06 71 GLU A O 1
ATOM 581 N N . GLY A 1 72 ? 2.237 -2.350 13.831 1.00 55.31 72 GLY A N 1
ATOM 582 C CA . GLY A 1 72 ? 1.041 -2.826 13.133 1.00 55.31 72 GLY A CA 1
ATOM 583 C C . GLY A 1 72 ? 0.384 -1.807 12.194 1.00 55.31 72 GLY A C 1
ATOM 584 O O . GLY A 1 72 ? -0.818 -1.927 11.952 1.00 55.31 72 GLY A O 1
ATOM 585 N N . GLU A 1 73 ? 1.145 -0.828 11.705 1.00 65.75 73 GLU A N 1
ATOM 586 C CA . GLU A 1 73 ? 0.675 0.410 11.070 1.00 65.75 73 GLU A CA 1
ATOM 587 C C . GLU A 1 73 ? 0.708 0.390 9.538 1.00 65.75 73 GLU A C 1
ATOM 589 O O . GLU A 1 73 ? -0.187 0.934 8.881 1.00 65.75 73 GLU A O 1
ATOM 594 N N . ILE A 1 74 ? 1.715 -0.245 8.937 1.00 61.09 74 ILE A N 1
ATOM 595 C CA . ILE A 1 74 ? 1.776 -0.408 7.480 1.00 61.09 74 ILE A CA 1
ATOM 596 C C . ILE A 1 74 ? 0.779 -1.496 7.069 1.00 61.09 74 ILE A C 1
ATOM 598 O O . ILE A 1 74 ? 0.569 -2.483 7.772 1.00 61.09 74 ILE A O 1
ATOM 602 N N . ILE A 1 75 ? 0.089 -1.295 5.946 1.00 67.25 75 ILE A N 1
ATOM 603 C CA . ILE A 1 75 ? -0.859 -2.289 5.429 1.00 67.25 75 ILE A CA 1
ATOM 604 C C . ILE A 1 75 ? -0.617 -2.557 3.940 1.00 67.25 75 ILE A C 1
ATOM 606 O O . ILE A 1 75 ? -0.988 -3.617 3.457 1.00 67.25 75 ILE A O 1
ATOM 610 N N . ALA A 1 76 ? 0.038 -1.672 3.185 1.00 70.75 76 ALA A N 1
ATOM 611 C CA . ALA A 1 76 ? 0.492 -2.004 1.833 1.00 70.75 76 ALA A CA 1
ATOM 612 C C . ALA A 1 76 ? 1.692 -1.157 1.390 1.00 70.75 76 ALA A C 1
ATOM 614 O O . ALA A 1 76 ? 1.649 0.066 1.492 1.00 70.75 76 ALA A O 1
ATOM 615 N N . LEU A 1 77 ? 2.738 -1.801 0.859 1.00 75.19 77 LEU A N 1
ATOM 616 C CA . LEU A 1 77 ? 3.955 -1.156 0.355 1.00 75.19 77 LEU A CA 1
ATOM 617 C C . LEU A 1 77 ? 4.361 -1.691 -1.027 1.00 75.19 77 LEU A C 1
ATOM 619 O O . LEU A 1 77 ? 4.808 -2.834 -1.170 1.00 75.19 77 LEU A O 1
ATOM 623 N N . TRP A 1 78 ? 4.272 -0.840 -2.044 1.00 77.75 78 TRP A N 1
ATOM 624 C CA . TRP A 1 78 ? 4.826 -1.080 -3.373 1.00 77.75 78 TRP A CA 1
ATOM 625 C C . TRP A 1 78 ? 6.181 -0.390 -3.470 1.00 77.75 78 TRP A C 1
ATOM 627 O O . TRP A 1 78 ? 6.282 0.786 -3.135 1.00 77.75 78 TRP A O 1
ATOM 637 N N . SER A 1 79 ? 7.214 -1.063 -3.968 1.00 72.12 79 SER A N 1
ATOM 638 C CA . SER A 1 79 ? 8.482 -0.400 -4.277 1.00 72.12 79 SER A CA 1
ATOM 639 C C . SER A 1 79 ? 9.152 -0.994 -5.510 1.00 72.12 79 SER A C 1
ATOM 641 O O . SER A 1 79 ? 9.151 -2.207 -5.728 1.00 72.12 79 SER A O 1
ATOM 643 N N . ALA A 1 80 ? 9.709 -0.118 -6.343 1.00 70.88 80 ALA A N 1
ATOM 644 C CA . ALA A 1 80 ? 10.479 -0.477 -7.524 1.00 70.88 80 ALA A CA 1
ATOM 645 C C . ALA A 1 80 ? 11.496 0.625 -7.831 1.00 70.88 80 ALA A C 1
ATOM 647 O O . ALA A 1 80 ? 11.134 1.784 -8.024 1.00 70.88 80 ALA A O 1
ATOM 648 N N . SER A 1 81 ? 12.781 0.268 -7.926 1.00 77.56 81 SER A N 1
ATOM 649 C CA . SER A 1 81 ? 13.859 1.257 -8.058 1.00 77.56 81 SER A CA 1
ATOM 650 C C . SER A 1 81 ? 13.802 2.279 -6.906 1.00 77.56 81 SER A C 1
ATOM 652 O O . SER A 1 81 ? 13.849 1.882 -5.744 1.00 77.56 81 SER A O 1
ATOM 654 N N . LYS A 1 82 ? 13.708 3.576 -7.211 1.00 76.81 82 LYS A N 1
ATOM 655 C CA . LYS A 1 82 ? 13.521 4.665 -6.242 1.00 76.81 82 LYS A CA 1
ATOM 656 C C . LYS A 1 82 ? 12.055 4.974 -5.941 1.00 76.81 82 LYS A C 1
ATOM 658 O O . LYS A 1 82 ? 11.789 5.735 -5.020 1.00 76.81 82 LYS A O 1
ATOM 663 N N . MET A 1 83 ? 11.131 4.400 -6.711 1.00 81.12 83 MET A N 1
ATOM 664 C CA . MET A 1 83 ? 9.711 4.660 -6.547 1.00 81.12 83 MET A CA 1
ATOM 665 C C . MET A 1 83 ? 9.129 3.787 -5.444 1.00 81.12 83 MET A C 1
ATOM 667 O O . MET A 1 83 ? 9.419 2.588 -5.373 1.00 81.12 83 MET A O 1
ATOM 671 N N . SER A 1 84 ? 8.255 4.365 -4.630 1.00 83.12 84 SER A N 1
ATOM 672 C CA . SER A 1 84 ? 7.443 3.608 -3.685 1.00 83.12 84 SER A CA 1
ATOM 673 C C . SER A 1 84 ? 6.052 4.203 -3.513 1.00 83.12 84 SER A C 1
ATOM 675 O O . SER A 1 84 ? 5.839 5.403 -3.665 1.00 83.12 84 SER A O 1
ATOM 677 N N . LEU A 1 85 ? 5.096 3.336 -3.203 1.00 82.19 85 LEU A N 1
ATOM 678 C CA . LEU A 1 85 ? 3.757 3.681 -2.750 1.00 82.19 85 LEU A CA 1
ATOM 679 C C . LEU A 1 85 ? 3.558 3.001 -1.402 1.00 82.19 85 LEU A C 1
ATOM 681 O O . LEU A 1 85 ? 3.751 1.796 -1.294 1.00 82.19 85 LEU A O 1
ATOM 685 N N . GLU A 1 86 ? 3.151 3.742 -0.389 1.00 83.44 86 GLU A N 1
ATOM 686 C CA . GLU A 1 86 ? 2.898 3.226 0.949 1.00 83.44 86 GLU A CA 1
ATOM 687 C C . GLU A 1 86 ? 1.507 3.670 1.389 1.00 83.44 86 GLU A C 1
ATOM 689 O O . GLU A 1 86 ? 1.161 4.850 1.318 1.00 83.44 86 GLU A O 1
ATOM 694 N N . LEU A 1 87 ? 0.705 2.709 1.837 1.00 80.06 87 LEU A N 1
ATOM 695 C CA . LEU A 1 87 ? -0.599 2.932 2.435 1.00 80.06 87 LEU A CA 1
ATOM 696 C C . LEU A 1 87 ? -0.562 2.393 3.864 1.00 80.06 87 LEU A C 1
ATOM 698 O O . LEU A 1 87 ? -0.355 1.194 4.083 1.00 80.06 87 LEU A O 1
ATOM 702 N N . ALA A 1 88 ? -0.791 3.278 4.827 1.00 79.62 88 ALA A N 1
ATOM 703 C CA . ALA A 1 88 ? -0.666 2.960 6.241 1.00 79.62 88 ALA A CA 1
ATOM 704 C C . ALA A 1 88 ? -1.856 3.490 7.043 1.00 79.62 88 ALA A C 1
ATOM 706 O O . ALA A 1 88 ? -2.454 4.522 6.712 1.00 79.62 88 ALA A O 1
ATOM 707 N N . ILE A 1 89 ? -2.193 2.770 8.111 1.00 75.94 89 ILE A N 1
ATOM 708 C CA . ILE A 1 89 ? -3.098 3.225 9.162 1.00 75.94 89 ILE A CA 1
ATOM 709 C C . ILE A 1 89 ? -2.344 3.138 10.484 1.00 75.94 89 ILE A C 1
ATOM 711 O O . ILE A 1 89 ? -2.242 2.043 11.034 1.00 75.94 89 ILE A O 1
ATOM 715 N N . PRO A 1 90 ? -1.843 4.267 11.007 1.00 69.19 90 PRO A N 1
ATOM 716 C CA . PRO A 1 90 ? -1.158 4.258 12.285 1.00 69.19 90 PRO A CA 1
ATOM 717 C C . PRO A 1 90 ? -2.120 3.905 13.422 1.00 69.19 90 PRO A C 1
ATOM 719 O O . PRO A 1 90 ? -3.336 4.107 13.316 1.00 69.19 90 PRO A O 1
ATOM 722 N N . ALA A 1 91 ? -1.560 3.391 14.517 1.00 62.00 91 ALA A N 1
ATOM 723 C CA . ALA A 1 91 ? -2.315 3.083 15.731 1.00 62.00 91 ALA A CA 1
ATOM 724 C C . ALA A 1 91 ? -2.851 4.347 16.422 1.00 62.00 91 ALA A C 1
ATOM 726 O O . ALA A 1 91 ? -3.832 4.307 17.163 1.00 62.00 91 ALA A O 1
ATOM 727 N N . GLU A 1 92 ? -2.196 5.479 16.173 1.00 61.22 92 GLU A N 1
ATOM 728 C CA . GLU A 1 92 ? -2.641 6.799 16.585 1.00 61.22 92 GLU A CA 1
ATOM 729 C C . GLU A 1 92 ? -2.542 7.765 15.400 1.00 61.22 92 GLU A C 1
ATOM 731 O O . GLU A 1 92 ? -1.518 7.861 14.728 1.00 61.22 92 GLU A O 1
ATOM 736 N N . GLY A 1 93 ? -3.615 8.514 15.148 1.00 64.44 93 GLY A N 1
ATOM 737 C CA . GLY A 1 93 ? -3.669 9.500 14.071 1.00 64.44 93 GLY A CA 1
ATOM 738 C C . GLY A 1 93 ? -4.413 9.029 12.825 1.00 64.44 93 GLY A C 1
ATOM 739 O O . GLY A 1 93 ? -5.235 8.109 12.853 1.00 64.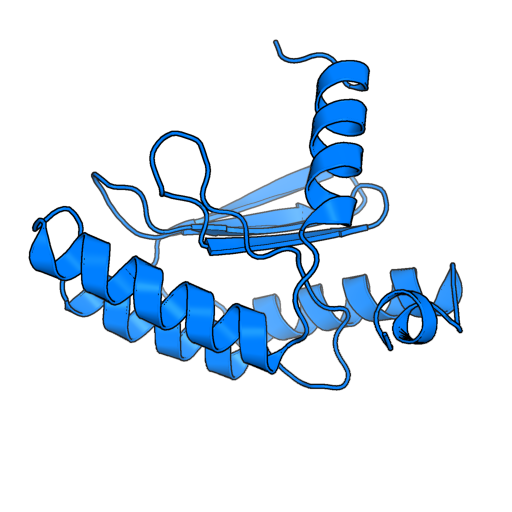44 93 GLY A O 1
ATOM 740 N N . ASP A 1 94 ? -4.181 9.741 11.727 1.00 71.81 94 ASP A N 1
ATOM 741 C CA . ASP A 1 94 ? -4.916 9.545 10.487 1.00 71.81 94 ASP A CA 1
ATOM 742 C C . ASP A 1 94 ? -4.156 8.609 9.553 1.00 71.81 94 ASP A C 1
ATOM 744 O O . ASP A 1 94 ? -2.950 8.748 9.354 1.00 71.81 94 ASP A O 1
ATOM 748 N N . ALA A 1 95 ? -4.893 7.699 8.914 1.00 75.38 95 ALA A N 1
ATOM 749 C CA . ALA A 1 95 ? -4.371 6.926 7.798 1.00 75.38 95 ALA A CA 1
ATOM 750 C C . ALA A 1 95 ? -3.736 7.856 6.755 1.00 75.38 95 ALA A C 1
ATOM 752 O O . ALA A 1 95 ? -4.221 8.973 6.531 1.00 75.38 95 ALA A O 1
ATOM 753 N N . TYR A 1 96 ? -2.685 7.395 6.087 1.00 79.25 96 TYR A N 1
ATOM 754 C CA . TYR A 1 96 ? -1.984 8.183 5.082 1.00 79.25 96 TYR A CA 1
ATOM 755 C C . TYR A 1 96 ? -1.576 7.349 3.873 1.00 79.25 96 TYR A C 1
ATOM 757 O O . TYR A 1 96 ? -1.465 6.123 3.918 1.00 79.25 96 TYR A O 1
ATOM 765 N N . LEU A 1 97 ? -1.382 8.063 2.772 1.00 80.56 97 LEU A N 1
ATOM 766 C CA . LEU A 1 97 ? -0.718 7.592 1.576 1.00 80.56 97 LEU A CA 1
ATOM 767 C C . LEU A 1 97 ? 0.598 8.349 1.437 1.00 80.56 97 LEU A C 1
ATOM 769 O O . LEU A 1 97 ? 0.595 9.581 1.458 1.00 80.56 97 LEU A O 1
ATOM 773 N N . ARG A 1 98 ? 1.696 7.626 1.244 1.00 85.56 98 ARG A N 1
ATOM 774 C CA . ARG A 1 98 ? 2.988 8.184 0.851 1.00 85.56 98 ARG A CA 1
ATOM 775 C C . ARG A 1 98 ? 3.357 7.678 -0.543 1.00 85.56 98 ARG A C 1
ATOM 777 O O . ARG A 1 98 ? 3.212 6.499 -0.843 1.00 85.56 98 ARG A O 1
ATOM 784 N N . MET A 1 99 ? 3.824 8.582 -1.393 1.00 86.50 99 MET A N 1
ATOM 785 C CA . MET A 1 99 ? 4.379 8.291 -2.714 1.00 86.50 99 MET A CA 1
ATOM 786 C C . MET A 1 99 ? 5.791 8.850 -2.777 1.00 86.50 99 MET A C 1
ATOM 788 O O . MET A 1 99 ? 5.990 10.019 -2.452 1.00 86.50 99 MET A O 1
ATOM 792 N N . THR A 1 100 ? 6.742 8.047 -3.231 1.00 88.06 100 THR A N 1
ATOM 793 C CA . THR A 1 100 ? 8.092 8.494 -3.572 1.00 88.06 100 THR A CA 1
ATOM 794 C C . THR A 1 100 ? 8.288 8.302 -5.066 1.00 88.06 100 THR A C 1
ATOM 796 O O . THR A 1 100 ? 8.082 7.200 -5.567 1.00 88.06 100 THR A O 1
ATOM 799 N N . ASP A 1 101 ? 8.637 9.358 -5.795 1.00 84.56 101 ASP A N 1
ATOM 800 C CA . ASP A 1 101 ? 8.842 9.288 -7.244 1.00 84.56 101 ASP A CA 1
ATOM 801 C C . ASP A 1 101 ? 10.266 8.838 -7.633 1.00 84.56 101 ASP A C 1
ATOM 803 O O . ASP A 1 101 ? 11.098 8.469 -6.804 1.00 84.56 101 ASP A O 1
ATOM 807 N N . HIS A 1 102 ? 10.547 8.837 -8.936 1.00 80.81 102 HIS A N 1
ATOM 808 C CA . HIS A 1 102 ? 11.836 8.431 -9.497 1.00 80.81 102 HIS A CA 1
ATOM 809 C C . HIS A 1 102 ? 13.005 9.348 -9.094 1.00 80.81 102 HIS A C 1
ATOM 811 O O . HIS A 1 102 ? 14.150 8.885 -9.042 1.00 80.81 102 HIS A O 1
ATOM 817 N N . ASP A 1 103 ? 12.726 10.612 -8.778 1.00 83.50 103 ASP A N 1
ATOM 818 C CA . ASP A 1 103 ? 13.707 11.591 -8.308 1.00 83.50 103 ASP A CA 1
ATOM 819 C C . ASP A 1 103 ? 13.910 11.518 -6.787 1.00 83.50 103 ASP A C 1
ATOM 821 O O . ASP A 1 103 ? 14.865 12.088 -6.252 1.00 83.50 103 ASP A O 1
ATOM 825 N N . GLY A 1 104 ? 13.073 10.740 -6.095 1.00 78.62 104 GLY A N 1
ATOM 826 C CA . GLY A 1 104 ? 13.049 10.635 -4.641 1.00 78.62 104 GLY A CA 1
ATOM 827 C C . GLY A 1 104 ? 12.200 11.717 -3.975 1.00 78.62 104 GLY A C 1
ATOM 828 O O . GLY A 1 104 ? 12.300 11.892 -2.761 1.00 78.62 104 GLY A O 1
ATOM 829 N N . SER A 1 105 ? 11.384 12.448 -4.738 1.00 85.00 105 SER A N 1
ATOM 830 C CA . SER A 1 105 ? 10.437 13.414 -4.186 1.00 85.00 105 SER A CA 1
ATOM 831 C C . SER A 1 105 ? 9.323 12.673 -3.462 1.00 85.00 105 SER A C 1
ATOM 833 O O . SER A 1 105 ? 8.779 11.698 -3.981 1.00 85.00 105 SER A O 1
ATOM 835 N N . GLU A 1 106 ? 8.965 13.149 -2.272 1.00 87.81 106 GLU A N 1
ATOM 836 C CA . GLU A 1 106 ? 7.953 12.521 -1.427 1.00 87.81 106 GLU A CA 1
ATOM 837 C C . GLU A 1 106 ? 6.668 13.353 -1.391 1.00 87.81 106 GLU A C 1
ATOM 839 O O . GLU A 1 106 ? 6.690 14.564 -1.159 1.00 87.81 106 GLU A O 1
ATOM 844 N N . ILE A 1 107 ? 5.533 12.682 -1.578 1.00 82.62 107 ILE A N 1
ATOM 845 C CA . ILE A 1 107 ? 4.195 13.235 -1.382 1.00 82.62 107 ILE A CA 1
ATOM 846 C C . ILE A 1 107 ? 3.514 12.424 -0.284 1.00 82.62 107 ILE A C 1
ATOM 848 O O . ILE A 1 107 ? 3.354 11.215 -0.425 1.00 82.62 107 ILE A O 1
ATOM 852 N N . VAL A 1 108 ? 3.061 13.096 0.778 1.00 83.00 108 VAL A N 1
ATOM 853 C CA . VAL A 1 108 ? 2.287 12.481 1.868 1.00 83.00 108 VAL A CA 1
ATOM 854 C C . VAL A 1 108 ? 0.901 13.114 1.937 1.00 83.00 108 VAL A C 1
ATOM 856 O O . VAL A 1 108 ? 0.764 14.330 2.082 1.00 83.00 108 VAL A O 1
ATOM 859 N N . VAL A 1 109 ? -0.139 12.285 1.847 1.00 78.19 109 VAL A N 1
ATOM 860 C CA . VAL A 1 109 ? -1.545 12.704 1.891 1.00 78.19 109 VAL A CA 1
ATOM 861 C C . VAL A 1 109 ? -2.276 11.942 2.991 1.00 78.19 109 VAL A C 1
ATOM 863 O O . VAL A 1 109 ? -2.367 10.719 2.954 1.00 78.19 109 VAL A O 1
ATOM 866 N N . GLY A 1 110 ? -2.839 12.662 3.963 1.00 71.25 110 GLY A N 1
ATOM 867 C CA . GLY A 1 110 ? -3.708 12.071 4.985 1.00 71.25 110 GLY A CA 1
ATOM 868 C C . GLY A 1 110 ? -5.117 11.772 4.455 1.00 71.25 110 GLY A C 1
ATOM 869 O O . GLY A 1 110 ? -5.682 12.563 3.702 1.00 71.25 110 GLY A O 1
ATOM 870 N N . PHE A 1 111 ? -5.729 10.680 4.914 1.00 67.31 111 PHE A N 1
ATOM 871 C CA . PHE A 1 111 ? -7.031 10.153 4.469 1.00 67.31 111 PHE A CA 1
ATOM 872 C C . PHE A 1 111 ? -8.252 11.039 4.782 1.00 67.31 111 PHE A C 1
ATOM 874 O O . PHE A 1 111 ? -9.363 10.765 4.310 1.00 67.31 111 PHE A O 1
ATOM 881 N N . PHE A 1 112 ? -8.105 12.071 5.618 1.00 57.00 112 PHE A N 1
ATOM 882 C CA . PHE A 1 112 ? -9.160 13.071 5.833 1.00 57.00 112 PHE A CA 1
ATOM 883 C C . PHE A 1 112 ? -9.220 14.122 4.731 1.00 57.00 112 PHE A C 1
ATOM 885 O O . PHE A 1 112 ? -10.278 14.719 4.518 1.00 57.00 112 PHE A O 1
ATOM 892 N N . ARG A 1 113 ? -8.117 14.325 4.011 1.00 54.94 113 ARG A N 1
ATOM 893 C CA . ARG A 1 113 ? -8.108 15.090 2.769 1.00 54.94 113 ARG A CA 1
ATOM 894 C C . ARG A 1 113 ? -8.313 14.118 1.615 1.00 54.94 113 ARG A C 1
ATOM 896 O O . ARG A 1 113 ? -8.034 12.929 1.736 1.00 54.94 113 ARG A O 1
ATOM 903 N N . TRP A 1 114 ? -8.910 14.620 0.538 1.00 52.97 114 TRP A N 1
ATOM 904 C CA . TRP A 1 114 ? -9.165 13.853 -0.677 1.00 52.97 114 TRP A CA 1
ATOM 905 C C . TRP A 1 114 ? -7.940 13.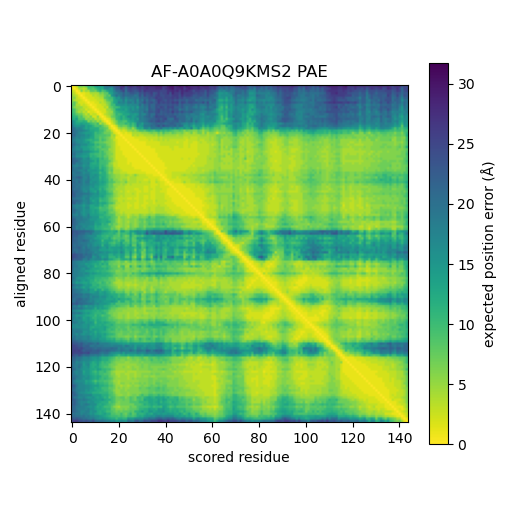011 -1.038 1.00 52.97 114 TRP A C 1
ATOM 907 O O . TRP A 1 114 ? -6.875 13.568 -1.288 1.00 52.97 114 TRP A O 1
ATOM 917 N N . LEU A 1 115 ? -8.098 11.687 -1.061 1.00 62.59 115 LEU A N 1
ATOM 918 C CA . LEU A 1 115 ? -7.122 10.837 -1.720 1.00 62.59 115 LEU A CA 1
ATOM 919 C C . LEU A 1 115 ? -7.296 11.038 -3.223 1.00 62.59 115 LEU A C 1
ATOM 921 O O . LEU A 1 115 ? -8.407 10.833 -3.729 1.00 62.59 115 LEU A O 1
ATOM 925 N N . PRO A 1 116 ? -6.237 11.442 -3.930 1.00 71.69 116 PRO A N 1
ATOM 926 C CA . PRO A 1 116 ? -6.271 11.589 -5.368 1.00 71.69 116 PRO A CA 1
ATOM 927 C C . PRO A 1 116 ? -6.206 10.181 -5.985 1.00 71.69 116 PRO A C 1
ATOM 929 O O . PRO A 1 116 ? -5.161 9.714 -6.412 1.00 71.69 116 PRO A O 1
ATOM 932 N N . LEU A 1 117 ? -7.324 9.442 -5.924 1.00 76.06 117 LEU A N 1
ATOM 933 C CA . LEU A 1 117 ? -7.420 8.029 -6.331 1.00 76.06 117 LEU A CA 1
ATOM 934 C C . LEU A 1 117 ? -6.942 7.797 -7.764 1.00 76.06 117 LEU A C 1
ATOM 936 O O . LEU A 1 117 ? -6.382 6.746 -8.072 1.00 76.06 117 LEU A O 1
ATOM 940 N N . LEU A 1 118 ? -7.203 8.772 -8.635 1.00 76.62 118 LEU A N 1
ATOM 941 C CA . LEU A 1 118 ? -6.762 8.738 -10.017 1.00 76.62 118 LEU A CA 1
ATOM 942 C C . LEU A 1 118 ? -5.235 8.828 -10.081 1.00 76.62 118 LEU A C 1
ATOM 944 O O . LEU A 1 118 ? -4.606 8.011 -10.739 1.00 76.62 118 LEU A O 1
ATOM 948 N N . GLU A 1 119 ? -4.639 9.756 -9.343 1.00 80.25 119 GLU A N 1
ATOM 949 C CA . GLU A 1 119 ? -3.198 9.945 -9.251 1.00 80.25 119 GLU A CA 1
ATOM 950 C C . GLU A 1 119 ? -2.513 8.745 -8.590 1.00 80.25 119 GLU A C 1
ATOM 952 O O . GLU A 1 119 ? -1.504 8.278 -9.104 1.00 80.25 119 GLU A O 1
ATOM 957 N N . THR A 1 120 ? -3.091 8.173 -7.528 1.00 80.12 120 THR A N 1
ATOM 958 C CA . THR A 1 120 ? -2.603 6.925 -6.924 1.00 80.12 120 THR A CA 1
ATOM 959 C C . THR A 1 120 ? -2.641 5.774 -7.929 1.00 80.12 120 THR A C 1
ATOM 961 O O . THR A 1 120 ? -1.681 5.016 -8.036 1.00 80.12 120 THR A O 1
ATOM 964 N N . SER A 1 121 ? -3.732 5.640 -8.691 1.00 79.75 121 SER A N 1
ATOM 965 C CA . SER A 1 121 ? -3.849 4.601 -9.719 1.00 79.75 121 SER A CA 1
ATOM 966 C C . SER A 1 121 ? -2.862 4.815 -10.868 1.00 79.75 121 SER A C 1
ATOM 968 O O . SER A 1 121 ? -2.311 3.835 -11.364 1.00 79.75 121 SER A O 1
ATOM 970 N N . ASN A 1 122 ? -2.644 6.060 -11.298 1.00 83.31 122 ASN A N 1
ATOM 971 C CA . ASN A 1 122 ? -1.688 6.392 -12.354 1.00 83.31 122 ASN A CA 1
ATOM 972 C C . ASN A 1 122 ? -0.260 6.100 -11.889 1.00 83.31 122 ASN A C 1
ATOM 974 O O . ASN A 1 122 ? 0.454 5.364 -12.557 1.00 83.31 122 ASN A O 1
ATOM 978 N N . PHE A 1 123 ? 0.108 6.563 -10.691 1.00 85.94 123 PHE A N 1
ATOM 979 C CA . PHE A 1 123 ? 1.410 6.283 -10.087 1.00 85.94 123 PHE A CA 1
ATOM 980 C C . PHE A 1 123 ? 1.677 4.778 -9.990 1.00 85.94 123 PHE A C 1
ATOM 982 O O . PHE A 1 123 ? 2.758 4.299 -10.326 1.00 85.94 123 PHE A O 1
ATOM 989 N N . LEU A 1 124 ? 0.675 4.013 -9.549 1.00 83.19 124 LEU A N 1
ATOM 990 C CA . LEU A 1 124 ? 0.801 2.567 -9.448 1.00 83.19 124 LEU A CA 1
ATOM 991 C C . LEU A 1 124 ? 0.928 1.898 -10.824 1.00 83.19 124 LEU A C 1
ATOM 993 O O . LEU A 1 124 ? 1.644 0.906 -10.948 1.00 83.19 124 LEU A O 1
ATOM 997 N N . SER A 1 125 ? 0.281 2.443 -11.855 1.00 84.06 125 SER A N 1
ATOM 998 C CA . SER A 1 125 ? 0.444 1.974 -13.237 1.00 84.06 125 SER A CA 1
ATOM 999 C C . SER A 1 125 ? 1.877 2.207 -13.720 1.00 84.06 125 SER A C 1
ATOM 1001 O O . SER A 1 125 ? 2.517 1.261 -14.169 1.00 84.06 125 SER A O 1
ATOM 1003 N N . ASP A 1 126 ? 2.426 3.405 -13.507 1.00 85.69 126 ASP A N 1
ATOM 1004 C CA . ASP A 1 126 ? 3.804 3.749 -13.887 1.00 85.69 126 ASP A CA 1
ATOM 1005 C C . ASP A 1 126 ? 4.837 2.867 -13.162 1.00 85.69 126 ASP A C 1
ATOM 1007 O O . ASP A 1 126 ? 5.771 2.337 -13.773 1.00 85.69 126 ASP A O 1
ATOM 1011 N N . LEU A 1 127 ? 4.646 2.645 -11.855 1.00 84.25 127 LEU A N 1
ATOM 1012 C CA . LEU A 1 127 ? 5.470 1.726 -11.063 1.00 84.25 127 LEU A CA 1
ATOM 1013 C C . LEU A 1 127 ? 5.385 0.299 -11.621 1.00 84.25 127 LEU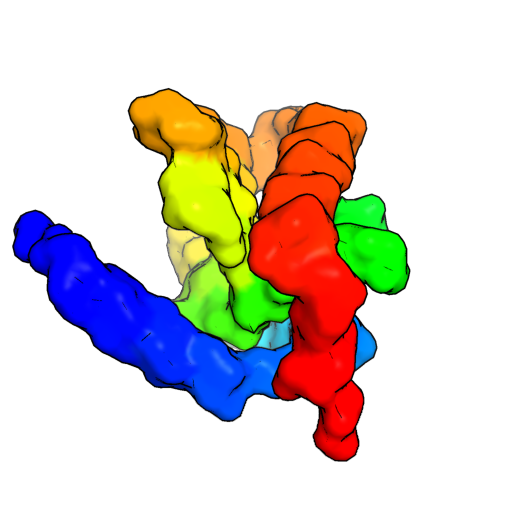 A C 1
ATOM 1015 O O . LEU A 1 127 ? 6.397 -0.401 -11.723 1.00 84.25 127 LEU A O 1
ATOM 1019 N N . SER A 1 128 ? 4.181 -0.130 -12.002 1.00 82.31 128 SER A N 1
ATOM 1020 C CA . SER A 1 128 ? 3.948 -1.464 -12.552 1.00 82.31 128 SER A CA 1
ATOM 1021 C C . SER A 1 128 ? 4.639 -1.655 -13.898 1.00 82.31 128 SER A C 1
ATOM 1023 O O . SER A 1 128 ? 5.285 -2.684 -14.115 1.00 82.31 128 SER A O 1
ATOM 1025 N N . ASP A 1 129 ? 4.565 -0.654 -14.771 1.00 84.81 129 ASP A N 1
ATOM 1026 C CA . ASP A 1 129 ? 5.235 -0.654 -16.068 1.00 84.81 129 ASP A CA 1
ATOM 1027 C C . ASP A 1 129 ? 6.755 -0.735 -15.908 1.00 84.81 129 ASP A C 1
ATOM 1029 O O . ASP A 1 129 ? 7.403 -1.528 -16.595 1.00 84.81 129 ASP A O 1
ATOM 1033 N N . LEU A 1 130 ? 7.331 -0.001 -14.950 1.00 82.38 130 LEU A N 1
ATOM 1034 C CA . LEU A 1 130 ? 8.764 -0.061 -14.650 1.00 82.38 130 LEU A CA 1
ATOM 1035 C C . LEU A 1 130 ? 9.213 -1.475 -14.252 1.00 82.38 130 LEU A C 1
ATOM 1037 O O . LEU A 1 130 ? 10.255 -1.967 -14.702 1.00 82.38 130 LEU A O 1
ATOM 1041 N N . VAL A 1 131 ? 8.424 -2.152 -13.419 1.00 80.50 131 VAL A N 1
ATOM 1042 C CA . VAL A 1 131 ? 8.710 -3.528 -12.997 1.00 80.50 131 VAL A CA 1
ATOM 1043 C C . VAL A 1 131 ? 8.530 -4.507 -14.152 1.00 80.50 131 VAL A C 1
ATOM 1045 O O . VAL A 1 131 ? 9.381 -5.378 -14.321 1.00 80.50 131 VAL A O 1
ATOM 1048 N N . VAL A 1 132 ? 7.488 -4.364 -14.978 1.00 82.44 132 VAL A N 1
ATOM 1049 C CA . VAL A 1 132 ? 7.280 -5.207 -16.170 1.00 82.44 132 VAL A CA 1
ATOM 1050 C C . VAL A 1 132 ? 8.432 -5.053 -17.160 1.00 82.44 132 VAL A C 1
ATOM 1052 O O . VAL A 1 132 ? 8.927 -6.057 -17.667 1.00 82.44 132 VAL A O 1
ATOM 1055 N N . GLN A 1 133 ? 8.895 -3.828 -17.412 1.00 82.31 133 GLN A N 1
ATOM 1056 C CA . GLN A 1 133 ? 10.036 -3.566 -18.293 1.00 82.31 133 GLN A CA 1
ATOM 1057 C C . GLN A 1 133 ? 11.328 -4.186 -17.748 1.00 82.31 133 GLN A C 1
ATOM 1059 O O . GLN A 1 133 ? 12.097 -4.784 -18.499 1.00 82.31 133 GLN A O 1
ATOM 1064 N N . SER A 1 134 ? 11.551 -4.078 -16.436 1.00 80.12 134 SER A N 1
ATOM 1065 C CA . SER A 1 134 ? 12.755 -4.601 -15.780 1.00 80.12 134 SER A CA 1
ATOM 1066 C C . SER A 1 134 ? 12.731 -6.126 -15.625 1.00 80.12 134 SER A C 1
ATOM 1068 O O . SER A 1 134 ? 13.772 -6.780 -15.678 1.00 80.12 134 SER A O 1
ATOM 1070 N N . ASN A 1 135 ? 11.549 -6.707 -15.421 1.00 77.69 135 ASN A N 1
ATOM 1071 C CA . ASN A 1 135 ? 11.339 -8.138 -15.254 1.00 77.69 135 ASN A CA 1
ATOM 1072 C C . ASN A 1 135 ? 9.961 -8.560 -15.805 1.00 77.69 135 ASN A C 1
ATOM 1074 O O . ASN A 1 135 ? 8.998 -8.683 -15.046 1.00 77.69 135 ASN A O 1
ATOM 1078 N N . PRO A 1 136 ? 9.856 -8.894 -17.103 1.00 82.88 136 PRO A N 1
ATOM 1079 C CA . PRO A 1 136 ? 8.585 -9.293 -17.719 1.00 82.88 136 PRO A CA 1
ATOM 1080 C C . PRO A 1 136 ? 7.963 -10.560 -17.114 1.00 82.88 136 PRO A C 1
ATOM 1082 O O . PRO A 1 136 ? 6.773 -10.819 -17.282 1.00 82.88 136 PRO A O 1
ATOM 1085 N N . ARG A 1 137 ? 8.767 -11.366 -16.409 1.00 77.81 137 ARG A N 1
ATOM 1086 C CA . ARG A 1 137 ? 8.340 -12.593 -15.727 1.00 77.81 137 ARG A CA 1
ATOM 1087 C C . ARG A 1 137 ? 8.094 -12.384 -14.234 1.00 77.81 137 ARG A C 1
ATOM 1089 O O . ARG A 1 137 ? 7.967 -13.364 -13.515 1.00 77.81 137 ARG A O 1
ATOM 1096 N N . TRP A 1 138 ? 7.996 -11.145 -13.747 1.00 74.00 138 TRP A N 1
ATOM 1097 C CA . TRP A 1 138 ? 7.826 -10.866 -12.315 1.00 74.00 138 TRP A CA 1
ATOM 1098 C C . TRP A 1 138 ? 6.677 -11.662 -11.678 1.00 74.00 138 TRP A C 1
ATOM 1100 O O . TRP A 1 138 ? 6.826 -12.151 -10.566 1.00 74.00 138 TRP A O 1
ATOM 1110 N N . ARG A 1 139 ? 5.571 -11.886 -12.405 1.00 70.06 139 ARG A N 1
ATOM 1111 C CA . ARG A 1 139 ? 4.427 -12.680 -11.922 1.00 70.06 139 ARG A CA 1
ATOM 1112 C C . ARG A 1 139 ? 4.793 -14.125 -11.582 1.00 70.06 139 ARG A C 1
ATOM 1114 O O . ARG A 1 139 ? 4.244 -14.674 -10.635 1.00 70.06 139 ARG A O 1
ATOM 1121 N N . SER A 1 140 ? 5.731 -14.743 -12.306 1.00 69.00 140 SER A N 1
ATOM 1122 C CA . SER A 1 140 ? 6.146 -16.124 -12.026 1.00 69.00 140 SER A CA 1
ATOM 1123 C C . SER A 1 140 ? 6.974 -16.253 -10.749 1.00 69.00 140 SER A C 1
ATOM 1125 O O . SER A 1 140 ? 7.235 -17.368 -10.322 1.00 69.00 140 SER A O 1
ATOM 1127 N N . LEU A 1 141 ? 7.407 -15.139 -10.148 1.00 64.12 141 LEU A N 1
ATOM 1128 C CA . LEU A 1 141 ? 8.061 -15.153 -8.839 1.00 64.12 141 LEU A CA 1
ATOM 1129 C C . LEU A 1 141 ? 7.070 -15.420 -7.695 1.00 64.12 141 LEU A C 1
ATOM 1131 O O . LEU A 1 141 ? 7.506 -15.784 -6.610 1.00 64.12 141 LEU A O 1
ATOM 1135 N N . PHE A 1 142 ? 5.767 -15.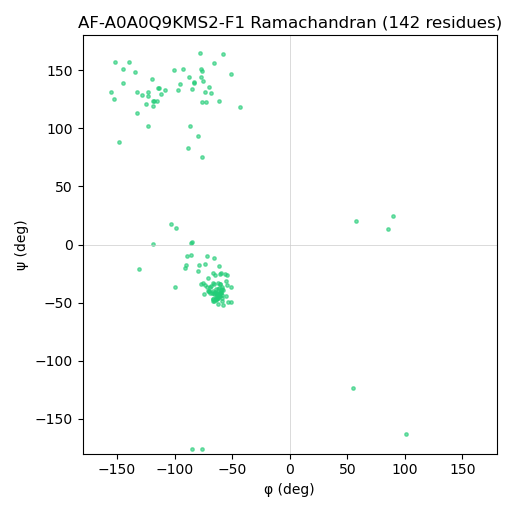257 -7.946 1.00 57.34 142 PHE A N 1
ATOM 1136 C CA . PHE A 1 142 ? 4.694 -15.358 -6.948 1.00 57.34 142 PHE A CA 1
ATOM 1137 C C . PHE A 1 142 ? 3.686 -16.476 -7.254 1.00 57.34 142 PHE A C 1
ATOM 1139 O O . PHE A 1 142 ? 2.719 -16.657 -6.523 1.00 57.34 142 PHE A O 1
ATOM 1146 N N . ALA A 1 143 ? 3.883 -17.211 -8.351 1.00 56.25 143 ALA A N 1
ATOM 1147 C CA . ALA A 1 143 ? 3.089 -18.384 -8.689 1.00 56.25 143 ALA A CA 1
ATOM 1148 C C . ALA A 1 143 ? 3.736 -19.617 -8.040 1.00 56.25 143 ALA A C 1
ATOM 1150 O O . ALA A 1 143 ? 4.543 -20.298 -8.674 1.00 56.25 143 ALA A O 1
ATOM 1151 N N . SER A 1 144 ? 3.431 -19.854 -6.765 1.00 48.34 144 SER A N 1
ATOM 1152 C CA . SER A 1 144 ? 3.779 -21.081 -6.037 1.00 48.34 144 SER A CA 1
ATOM 1153 C C . SER A 1 144 ? 2.523 -21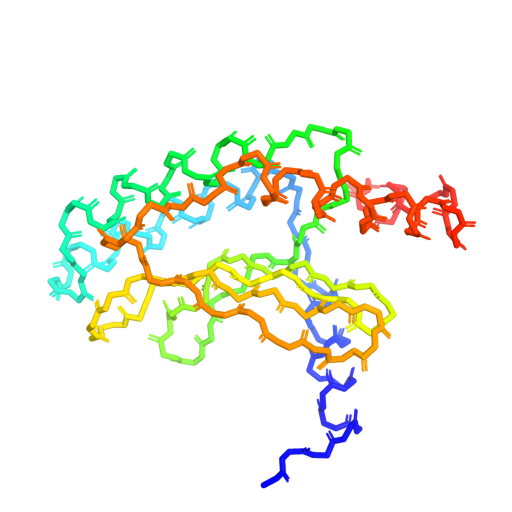.834 -5.640 1.00 48.34 144 SER A C 1
ATOM 1155 O O . SER A 1 144 ? 1.662 -21.178 -5.016 1.00 48.34 144 SER A O 1
#

Foldseek 3Di:
DQDVVNVVVVVVVLLVQDDDLVRLLVVLVVLLVVLVVVVLADPVLSVLLNVLSVLLRDPLFDAFRQDQPPQGWWGTWDDDQLWIWTWTHGSDDFTWIWIQDPVRDIDIDGSVPDDPSVVSNVSRNVSRVRCCVVPVCSVVSHPD

pLDDT: mean 70.11, std 14.74, range [29.56, 88.06]

Radius of gyration: 14.8 Å; Cα contacts (8 Å, |Δi|>4): 186; chains: 1; bounding box: 36×36×38 Å

Mean predicted aligned error: 9.13 Å

Sequence (144 aa):
MVSAAATLAQHRNLVRESRTHDEAFEFAVAKLSELLREERTNPRAAVRFLRVLRQIQKPEHVFPHITADEEGEIIALWSASKMSLELAIPAEGDAYLRMTDHDGSEIVVGFFRWLPLLETSNFLSDLSDLVVQSNPRWRSLFAS

Solvent-accessible surface area (backbone atoms only — not comparable to full-atom values): 8174 Å² total; per-residue (Å²): 136,86,50,74,66,55,54,49,51,52,50,56,55,48,65,74,64,62,51,54,74,65,59,35,52,54,46,43,52,52,53,48,53,49,35,49,75,68,66,31,43,56,72,68,54,53,56,51,48,54,52,50,52,60,72,60,61,46,93,87,42,65,79,43,42,55,42,61,52,100,85,57,23,38,46,35,38,35,74,53,94,61,26,34,40,37,37,32,44,38,62,72,78,72,28,34,39,39,39,27,37,81,89,60,53,75,48,78,47,48,66,90,46,86,73,57,60,66,57,54,41,49,52,45,46,54,52,22,51,55,46,40,74,76,37,77,61,56,67,65,77,69,70,124